Protein AF-A0A1V6JN74-F1 (afdb_monomer)

Structure (mmCIF, N/CA/C/O backbone):
data_AF-A0A1V6JN74-F1
#
_entry.id   AF-A0A1V6JN74-F1
#
loop_
_atom_site.group_PDB
_atom_site.id
_atom_site.type_symbol
_atom_site.label_atom_id
_atom_site.label_alt_id
_atom_site.label_comp_id
_atom_site.label_asym_id
_atom_site.label_entity_id
_atom_site.label_seq_id
_atom_site.pdbx_PDB_ins_code
_atom_site.Cartn_x
_atom_site.Cartn_y
_atom_site.Cartn_z
_atom_site.occupancy
_atom_site.B_iso_or_equiv
_atom_site.auth_seq_id
_atom_site.auth_comp_id
_atom_site.auth_asym_id
_atom_site.auth_atom_id
_atom_site.pdbx_PDB_model_num
ATOM 1 N N . MET A 1 1 ? 16.640 10.095 -17.428 1.00 61.91 1 MET A N 1
ATOM 2 C CA . MET A 1 1 ? 16.183 8.771 -16.958 1.00 61.91 1 MET A CA 1
ATOM 3 C C . MET A 1 1 ? 15.823 8.939 -15.499 1.00 61.91 1 MET A C 1
ATOM 5 O O . MET A 1 1 ? 16.690 9.377 -14.758 1.00 61.91 1 MET A O 1
ATOM 9 N N . VAL A 1 2 ? 14.567 8.700 -15.117 1.00 70.19 2 VAL A N 1
ATOM 10 C CA . VAL A 1 2 ? 14.188 8.678 -13.695 1.00 70.19 2 VAL A CA 1
ATOM 11 C C . VAL A 1 2 ? 14.787 7.412 -13.096 1.00 70.19 2 VAL A C 1
ATOM 13 O O . VAL A 1 2 ? 14.687 6.344 -13.703 1.00 70.19 2 VAL A O 1
ATOM 16 N N . SER A 1 3 ? 15.469 7.532 -11.962 1.00 90.38 3 SER A N 1
ATOM 17 C CA . SER A 1 3 ? 16.086 6.374 -11.317 1.00 90.38 3 SER A CA 1
ATOM 18 C C . SER A 1 3 ? 15.026 5.522 -10.618 1.00 90.38 3 SER A C 1
ATOM 20 O O . SER A 1 3 ? 14.071 6.056 -10.061 1.00 90.38 3 SER A O 1
ATOM 22 N N . ASP A 1 4 ? 15.233 4.204 -10.552 1.00 90.56 4 ASP A N 1
ATOM 23 C CA . ASP A 1 4 ? 14.345 3.259 -9.847 1.00 90.56 4 ASP A CA 1
ATOM 24 C C . ASP A 1 4 ? 14.049 3.713 -8.402 1.00 90.56 4 ASP A C 1
ATOM 26 O O . ASP A 1 4 ? 12.923 3.652 -7.910 1.00 90.56 4 ASP A O 1
ATOM 30 N N . LYS A 1 5 ? 15.067 4.290 -7.749 1.00 92.88 5 LYS A N 1
ATOM 31 C CA . LYS A 1 5 ? 14.966 4.905 -6.423 1.00 92.88 5 LYS A CA 1
ATOM 32 C C . LYS A 1 5 ? 13.918 6.023 -6.364 1.00 92.88 5 LYS A C 1
ATOM 34 O O . LYS A 1 5 ? 13.097 6.017 -5.454 1.00 92.88 5 LYS A O 1
ATOM 39 N N . GLU A 1 6 ? 13.926 6.947 -7.321 1.00 94.75 6 GLU A N 1
ATOM 40 C CA . GLU A 1 6 ? 12.993 8.080 -7.350 1.00 94.75 6 GLU A CA 1
ATOM 41 C C . GLU A 1 6 ? 11.552 7.598 -7.548 1.00 94.75 6 GLU A C 1
ATOM 43 O O . GLU A 1 6 ? 10.643 8.053 -6.853 1.00 94.75 6 GLU A O 1
ATOM 48 N N . VAL A 1 7 ? 11.353 6.606 -8.425 1.00 95.44 7 VAL A N 1
ATOM 49 C CA . VAL A 1 7 ? 10.043 5.972 -8.648 1.00 95.44 7 VAL A CA 1
ATOM 50 C C . VAL A 1 7 ? 9.536 5.302 -7.368 1.00 95.44 7 VAL A C 1
ATOM 52 O O . VAL A 1 7 ? 8.359 5.410 -7.027 1.00 95.44 7 VAL A O 1
ATOM 55 N N . LEU A 1 8 ? 10.420 4.635 -6.623 1.00 96.31 8 LEU A N 1
ATOM 56 C CA . LEU A 1 8 ? 10.080 3.997 -5.352 1.00 96.31 8 LEU A CA 1
ATOM 57 C C . LEU A 1 8 ? 9.773 4.996 -4.228 1.00 96.31 8 LEU A C 1
ATOM 59 O O . LEU A 1 8 ? 8.947 4.694 -3.369 1.00 96.31 8 LEU A O 1
ATOM 63 N N . GLU A 1 9 ? 10.442 6.148 -4.187 1.00 96.06 9 GLU A N 1
ATOM 64 C CA . GLU A 1 9 ? 10.143 7.222 -3.229 1.00 96.06 9 GLU A CA 1
ATOM 65 C C . GLU A 1 9 ? 8.800 7.889 -3.547 1.00 96.06 9 GLU A C 1
ATOM 67 O O . GLU A 1 9 ? 7.988 8.121 -2.648 1.00 96.06 9 GLU A O 1
ATOM 72 N N . GLU A 1 10 ? 8.525 8.129 -4.829 1.00 96.62 10 GLU A N 1
ATOM 73 C CA . GLU A 1 10 ? 7.222 8.602 -5.288 1.00 96.62 10 GLU A CA 1
ATOM 74 C C . GLU A 1 10 ? 6.104 7.605 -4.971 1.00 96.62 10 GLU A C 1
ATOM 76 O O . GLU A 1 10 ? 5.056 8.010 -4.471 1.00 96.62 10 GLU A O 1
ATOM 81 N N . PHE A 1 11 ? 6.331 6.312 -5.211 1.00 97.38 11 PHE A N 1
ATOM 82 C CA . PHE A 1 11 ? 5.385 5.255 -4.866 1.00 97.38 11 PHE A CA 1
ATOM 83 C C . PHE A 1 11 ? 4.999 5.296 -3.384 1.00 97.38 11 PHE A C 1
ATOM 85 O O . PHE A 1 11 ? 3.813 5.323 -3.061 1.00 97.38 11 PHE A O 1
ATOM 92 N N . GLU A 1 12 ? 5.980 5.339 -2.474 1.00 97.25 12 GLU A N 1
ATOM 93 C CA . GLU A 1 12 ? 5.697 5.378 -1.034 1.00 97.25 12 GLU A CA 1
ATOM 94 C C . GLU A 1 12 ? 4.948 6.655 -0.635 1.00 97.25 12 GLU A C 1
ATOM 96 O O . GLU A 1 12 ? 4.001 6.588 0.148 1.00 97.25 12 GLU A O 1
ATOM 101 N N . ARG A 1 13 ? 5.328 7.810 -1.196 1.00 97.19 13 ARG A N 1
ATOM 102 C CA . ARG A 1 13 ? 4.657 9.092 -0.938 1.00 97.19 13 ARG A CA 1
ATOM 103 C C . ARG A 1 13 ? 3.197 9.068 -1.393 1.00 97.19 13 ARG A C 1
ATOM 105 O O . ARG A 1 13 ? 2.312 9.437 -0.621 1.00 97.19 13 ARG A O 1
ATOM 112 N N . ASN A 1 14 ? 2.947 8.622 -2.620 1.00 96.94 14 ASN A N 1
ATOM 113 C CA . ASN A 1 14 ? 1.606 8.584 -3.197 1.00 96.94 14 ASN A CA 1
ATOM 114 C C . ASN A 1 14 ? 0.725 7.555 -2.486 1.00 96.94 14 ASN A C 1
ATOM 116 O O . ASN A 1 14 ? -0.435 7.844 -2.210 1.00 96.94 14 ASN A O 1
ATOM 120 N N . LEU A 1 15 ? 1.281 6.394 -2.121 1.00 96.56 15 LEU A N 1
ATOM 121 C CA . LEU A 1 15 ? 0.569 5.389 -1.338 1.00 96.56 15 LEU A CA 1
ATOM 122 C C . LEU A 1 15 ? 0.113 5.953 0.010 1.00 96.56 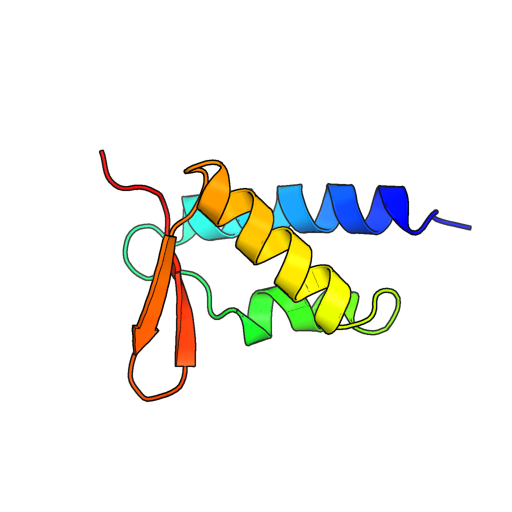15 LEU A C 1
ATOM 124 O O . LEU A 1 15 ? -1.054 5.824 0.358 1.00 96.56 15 LEU A O 1
ATOM 128 N N . LEU A 1 16 ? 1.013 6.586 0.762 1.00 95.62 16 LEU A N 1
ATOM 129 C CA . LEU A 1 16 ? 0.675 7.139 2.075 1.00 95.62 16 LEU A CA 1
ATOM 130 C C . LEU A 1 16 ? -0.350 8.266 1.973 1.00 95.62 16 LEU A C 1
ATOM 132 O O . LEU A 1 16 ? -1.263 8.329 2.789 1.00 95.62 16 LEU A O 1
ATOM 136 N N . SER A 1 17 ? -0.228 9.122 0.955 1.00 95.44 17 SER A N 1
ATOM 137 C CA . SER A 1 17 ? -1.214 10.171 0.699 1.00 95.44 17 SER A CA 1
ATOM 138 C C . SER A 1 17 ? -2.585 9.587 0.349 1.00 95.44 17 SER A C 1
ATOM 140 O O . SER A 1 17 ? -3.586 10.030 0.901 1.00 95.44 17 SER A O 1
ATOM 142 N N . ALA A 1 18 ? -2.640 8.561 -0.505 1.00 94.81 18 ALA A N 1
ATOM 143 C CA . ALA A 1 18 ? -3.887 7.893 -0.869 1.00 94.81 18 ALA A CA 1
ATOM 144 C C . ALA A 1 18 ? -4.531 7.184 0.330 1.00 94.81 18 ALA A C 1
ATOM 146 O O . ALA A 1 18 ? -5.740 7.257 0.510 1.00 94.81 18 ALA A O 1
ATOM 147 N N . VAL A 1 19 ? -3.728 6.531 1.174 1.00 94.31 19 VAL A N 1
ATOM 148 C CA . VAL A 1 19 ? -4.20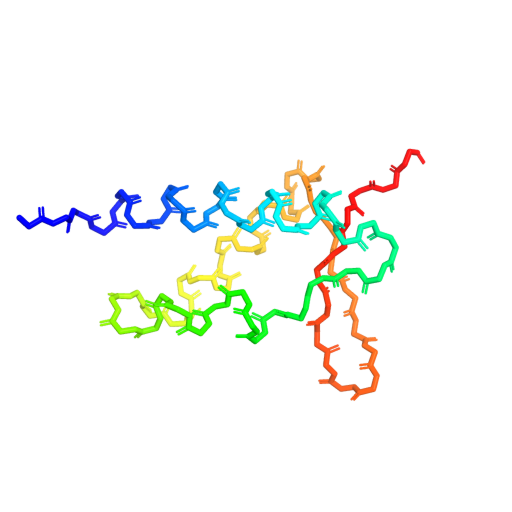7 5.864 2.392 1.00 94.31 19 VAL A CA 1
ATOM 149 C C . VAL A 1 19 ? -4.748 6.874 3.402 1.00 94.31 19 VAL A C 1
ATOM 151 O O . VAL A 1 19 ? -5.798 6.628 3.982 1.00 94.31 19 VAL A O 1
ATOM 154 N N . ALA A 1 20 ? -4.082 8.019 3.571 1.00 91.62 20 ALA A N 1
ATOM 155 C CA . ALA A 1 20 ? -4.560 9.092 4.441 1.00 91.62 20 ALA A CA 1
ATOM 156 C C . ALA A 1 20 ? -5.873 9.720 3.942 1.00 91.62 20 ALA A C 1
ATOM 158 O O . ALA A 1 20 ? -6.676 10.157 4.750 1.00 91.62 20 ALA A O 1
ATOM 159 N N . GLN A 1 21 ? -6.098 9.758 2.625 1.00 91.88 21 GLN A N 1
ATOM 160 C CA . GLN A 1 21 ? -7.343 10.262 2.029 1.00 91.88 21 GLN A CA 1
ATOM 161 C C . GLN A 1 21 ? -8.482 9.232 2.022 1.00 91.88 21 GLN A 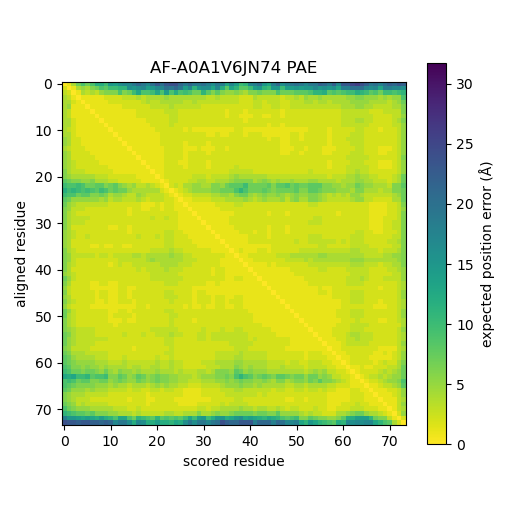C 1
ATOM 163 O O . GLN A 1 21 ? -9.634 9.602 1.820 1.00 91.88 21 GLN A O 1
ATOM 168 N N . ALA A 1 22 ? -8.163 7.943 2.157 1.00 88.81 22 ALA A N 1
ATOM 169 C CA . ALA A 1 22 ? -9.141 6.861 2.106 1.00 88.81 22 ALA A CA 1
ATOM 170 C C . ALA A 1 22 ? -9.725 6.502 3.483 1.00 88.81 22 ALA A C 1
ATOM 172 O O . ALA A 1 22 ? -10.668 5.711 3.530 1.00 88.81 22 ALA A O 1
ATOM 173 N N . ASP A 1 23 ? -9.170 7.037 4.577 1.00 83.94 23 ASP A N 1
ATOM 174 C CA . ASP A 1 23 ? -9.581 6.745 5.957 1.00 83.94 23 ASP A CA 1
ATOM 175 C C . ASP A 1 23 ? -9.815 5.229 6.171 1.00 83.94 23 ASP A C 1
ATOM 177 O O . ASP A 1 23 ? -9.010 4.390 5.749 1.00 83.94 23 ASP A O 1
ATOM 181 N N . ASP A 1 24 ? -10.938 4.844 6.781 1.00 82.44 24 ASP A N 1
ATOM 182 C CA . ASP A 1 24 ? -11.305 3.451 7.053 1.00 82.44 24 ASP A CA 1
ATOM 183 C C . ASP A 1 24 ? -11.676 2.623 5.810 1.00 82.44 24 ASP A C 1
ATOM 185 O O . ASP A 1 24 ? -11.736 1.392 5.890 1.00 82.44 24 ASP A O 1
ATOM 189 N N . TYR A 1 25 ? -11.905 3.248 4.649 1.00 86.00 25 TYR A N 1
ATOM 190 C CA . TYR A 1 25 ? -12.199 2.511 3.412 1.00 86.00 25 TYR A CA 1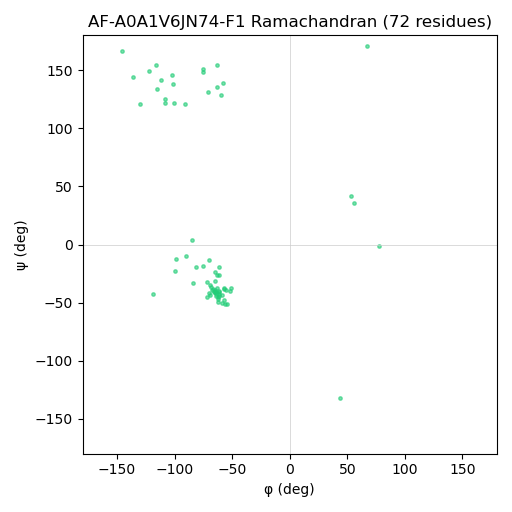
ATOM 191 C C . TYR A 1 25 ? -10.955 1.800 2.868 1.00 86.00 25 TYR A C 1
ATOM 193 O O . TYR A 1 25 ? -11.055 0.708 2.297 1.00 86.00 25 TYR A O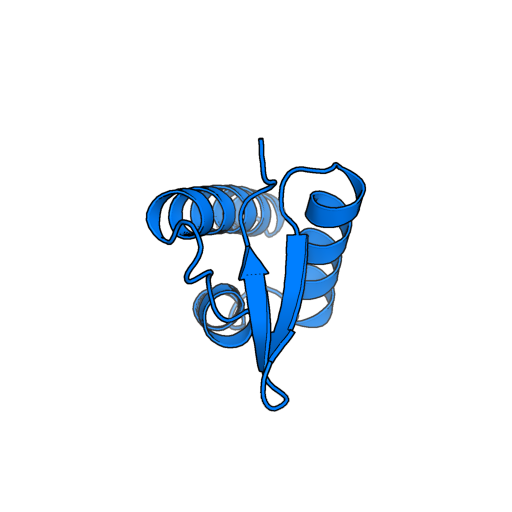 1
ATOM 201 N N . GLY A 1 26 ? -9.779 2.396 3.082 1.00 90.81 26 GLY A N 1
ATOM 202 C CA . GLY A 1 26 ? -8.503 1.884 2.606 1.00 90.81 26 GLY A CA 1
ATOM 203 C C . GLY A 1 26 ? -8.335 1.908 1.085 1.00 90.81 26 GLY A C 1
ATOM 204 O O . GLY A 1 26 ? -9.252 2.147 0.303 1.00 90.81 26 GLY A O 1
ATOM 205 N N . VAL A 1 27 ? -7.112 1.624 0.652 1.00 95.81 27 VAL A N 1
ATOM 206 C CA . VAL A 1 27 ? -6.709 1.599 -0.754 1.00 95.81 27 VAL A CA 1
ATOM 207 C C . VAL A 1 27 ? -6.487 0.153 -1.187 1.00 95.81 27 VAL A C 1
ATOM 209 O O . VAL A 1 27 ? -5.682 -0.550 -0.569 1.00 95.81 27 VAL A O 1
ATOM 212 N N . PRO A 1 28 ? -7.136 -0.338 -2.255 1.00 96.38 28 PRO A N 1
ATOM 213 C CA . PRO A 1 28 ? -6.811 -1.647 -2.800 1.00 96.38 28 PRO A CA 1
ATOM 214 C C . PRO A 1 28 ? -5.345 -1.707 -3.234 1.00 96.38 28 PRO A C 1
ATOM 216 O O . PRO A 1 28 ? -4.872 -0.880 -4.012 1.00 96.38 28 PRO A O 1
ATOM 219 N N . GLN A 1 29 ? -4.614 -2.726 -2.776 1.00 95.81 29 GLN A N 1
ATOM 220 C CA . GLN A 1 29 ? -3.198 -2.877 -3.112 1.00 95.81 29 GLN A CA 1
ATOM 221 C C . GLN A 1 29 ? -2.981 -2.939 -4.631 1.00 95.81 29 GLN A C 1
ATOM 223 O O . GLN A 1 29 ? -1.998 -2.402 -5.130 1.00 95.81 29 GLN A O 1
ATOM 228 N N . ALA A 1 30 ? -3.892 -3.591 -5.360 1.00 95.00 30 ALA A N 1
ATOM 229 C CA . ALA A 1 30 ? -3.822 -3.691 -6.814 1.00 95.00 30 ALA A CA 1
ATOM 230 C C . ALA A 1 30 ? -3.833 -2.305 -7.480 1.00 95.00 30 ALA A C 1
ATOM 232 O O . ALA A 1 30 ? -3.020 -2.055 -8.365 1.00 95.00 30 ALA A O 1
ATOM 233 N N . ASP A 1 31 ? -4.690 -1.394 -7.017 1.00 95.44 31 ASP A N 1
ATOM 234 C CA . ASP A 1 31 ? -4.762 -0.023 -7.523 1.00 95.44 31 ASP A CA 1
ATOM 235 C C . ASP A 1 31 ? -3.513 0.787 -7.166 1.00 95.44 31 ASP A C 1
ATOM 237 O O . ASP A 1 31 ? -3.009 1.529 -8.005 1.00 95.44 31 ASP A O 1
ATOM 241 N N . ALA A 1 32 ? -2.941 0.578 -5.976 1.00 95.44 32 ALA A N 1
ATOM 242 C CA . ALA A 1 32 ? -1.703 1.245 -5.576 1.00 95.44 32 ALA A CA 1
ATOM 243 C C . ALA A 1 32 ? -0.481 0.815 -6.410 1.00 95.44 32 ALA A C 1
ATOM 245 O O . ALA A 1 32 ? 0.376 1.641 -6.720 1.00 95.44 32 ALA A O 1
ATOM 246 N N . VAL A 1 33 ? -0.371 -0.468 -6.778 1.00 96.69 33 VAL A N 1
ATOM 247 C CA . VAL A 1 33 ? 0.801 -0.975 -7.521 1.00 96.69 33 VAL A CA 1
ATOM 248 C C . VAL A 1 33 ? 0.700 -0.748 -9.028 1.00 96.69 33 VAL A C 1
ATOM 250 O O . VAL A 1 33 ? 1.719 -0.513 -9.677 1.00 96.69 33 VAL A O 1
ATOM 253 N N . ARG A 1 34 ? -0.511 -0.801 -9.598 1.00 96.31 34 ARG A N 1
ATOM 254 C CA . ARG A 1 34 ? -0.750 -0.811 -11.051 1.00 96.31 34 ARG A CA 1
ATOM 255 C C . ARG A 1 34 ? -0.062 0.319 -11.836 1.00 96.31 34 ARG A C 1
ATOM 257 O O . ARG A 1 34 ? 0.470 0.008 -12.903 1.00 96.31 34 ARG A O 1
ATOM 264 N N . PRO A 1 35 ? -0.000 1.578 -11.354 1.00 96.50 35 PRO A N 1
ATOM 265 C CA . PRO A 1 35 ? 0.675 2.665 -12.069 1.00 96.50 35 PRO A CA 1
ATOM 266 C C . PRO A 1 35 ? 2.185 2.446 -12.244 1.00 96.50 35 PRO A C 1
ATOM 268 O O . PRO A 1 35 ? 2.780 2.938 -13.200 1.00 96.50 35 PRO A O 1
ATOM 271 N N . TYR A 1 36 ? 2.802 1.677 -11.346 1.00 96.38 36 TYR A N 1
ATOM 272 C CA . TYR A 1 36 ? 4.253 1.522 -11.252 1.00 96.38 36 TYR A CA 1
ATOM 273 C C . TYR A 1 36 ? 4.774 0.251 -11.927 1.00 96.38 36 TYR A C 1
ATOM 275 O O . TYR A 1 36 ? 5.972 0.151 -12.180 1.00 96.38 36 TYR A O 1
ATOM 283 N N . LEU A 1 37 ? 3.894 -0.691 -12.291 1.00 95.44 37 LEU A N 1
ATOM 284 C CA . LEU A 1 37 ? 4.269 -2.003 -12.846 1.00 95.44 37 LEU A CA 1
ATOM 285 C C . LEU A 1 37 ? 5.044 -1.943 -14.171 1.00 95.44 37 LEU A C 1
ATOM 287 O O . LEU A 1 37 ? 5.702 -2.911 -14.538 1.00 95.44 37 LEU A O 1
ATOM 291 N N . ARG A 1 38 ? 4.973 -0.825 -14.903 1.00 94.38 38 ARG A N 1
ATOM 292 C CA . ARG A 1 38 ? 5.758 -0.624 -16.136 1.00 94.38 38 ARG A CA 1
ATOM 293 C C . ARG A 1 38 ? 7.235 -0.326 -15.873 1.00 94.38 38 ARG A C 1
ATOM 295 O O . ARG A 1 38 ? 8.028 -0.419 -16.801 1.00 94.38 38 ARG A O 1
ATOM 302 N N . GLN A 1 39 ? 7.572 0.081 -14.652 1.00 94.94 39 GLN A N 1
ATOM 303 C CA . GLN A 1 39 ? 8.910 0.535 -14.272 1.00 94.94 39 GLN A CA 1
ATOM 304 C C . GLN A 1 39 ? 9.506 -0.358 -13.185 1.00 94.94 39 GLN A C 1
ATOM 306 O O . GLN A 1 39 ? 10.662 -0.745 -13.279 1.00 94.94 39 GLN A O 1
ATOM 311 N N . ILE A 1 40 ? 8.698 -0.725 -12.188 1.00 96.88 40 ILE A N 1
ATOM 312 C CA . ILE A 1 40 ? 9.131 -1.472 -11.011 1.00 96.88 40 ILE A CA 1
ATOM 313 C C . ILE A 1 40 ? 8.465 -2.854 -10.990 1.00 96.88 40 ILE A C 1
ATOM 315 O O . ILE A 1 40 ? 7.241 -2.942 -11.132 1.00 96.88 40 ILE A O 1
ATOM 319 N N . PRO A 1 41 ? 9.217 -3.939 -10.727 1.00 96.62 41 PRO A N 1
ATOM 320 C CA . PRO A 1 41 ? 8.639 -5.257 -10.504 1.00 96.62 41 PRO A CA 1
ATOM 321 C C . PRO A 1 41 ? 7.638 -5.262 -9.344 1.00 96.62 41 PRO A C 1
ATOM 323 O O . PRO A 1 41 ? 7.897 -4.710 -8.271 1.00 96.62 41 PRO A O 1
ATOM 326 N N . GLU A 1 42 ? 6.521 -5.970 -9.514 1.00 96.31 42 GLU A N 1
ATOM 327 C CA . GLU A 1 42 ? 5.472 -6.043 -8.491 1.00 96.31 42 GLU A CA 1
ATOM 328 C C . GLU A 1 42 ? 6.004 -6.528 -7.133 1.00 96.31 42 GLU A C 1
ATOM 330 O O . GLU A 1 42 ? 5.633 -5.989 -6.090 1.00 96.31 42 GLU A O 1
ATOM 335 N N . SER A 1 43 ? 6.916 -7.506 -7.131 1.00 97.06 43 SER A N 1
ATOM 336 C CA . SER A 1 43 ? 7.554 -8.025 -5.915 1.00 97.06 43 SER A CA 1
ATOM 337 C C . SER A 1 43 ? 8.260 -6.929 -5.112 1.00 97.06 43 SER A C 1
ATOM 339 O O . SER A 1 43 ? 8.167 -6.913 -3.885 1.00 97.06 43 SER A O 1
ATOM 341 N N . THR A 1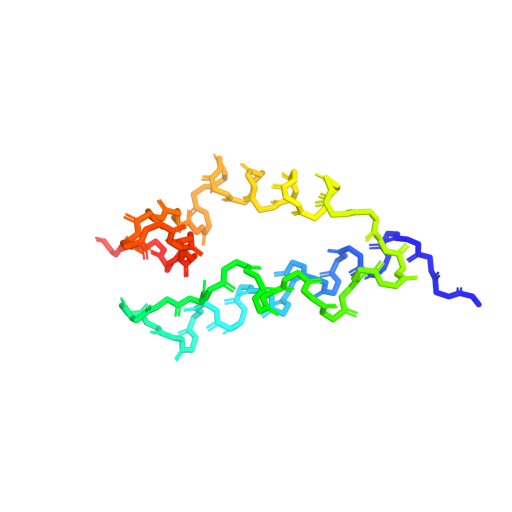 44 ? 8.910 -5.978 -5.788 1.00 97.19 44 THR A N 1
ATOM 342 C CA . THR A 1 44 ? 9.583 -4.840 -5.151 1.00 97.19 44 THR A CA 1
ATOM 343 C C . THR A 1 44 ? 8.564 -3.877 -4.543 1.00 97.19 44 THR A C 1
ATOM 345 O O . THR A 1 44 ? 8.719 -3.468 -3.393 1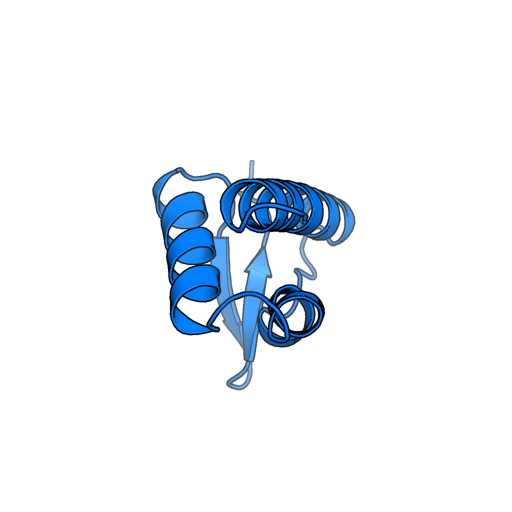.00 97.19 44 THR A O 1
ATOM 348 N N . LEU A 1 45 ? 7.474 -3.567 -5.253 1.00 97.75 45 LEU A N 1
ATOM 349 C CA . LEU A 1 45 ? 6.393 -2.716 -4.732 1.00 97.75 45 LEU A CA 1
ATOM 350 C C . LEU A 1 45 ? 5.725 -3.347 -3.501 1.00 97.75 45 LEU A C 1
ATOM 352 O O . LEU A 1 45 ? 5.549 -2.693 -2.473 1.00 97.75 45 LEU A O 1
ATOM 356 N N . ARG A 1 46 ? 5.426 -4.651 -3.564 1.00 96.88 46 ARG A N 1
ATOM 357 C CA . ARG A 1 46 ? 4.887 -5.422 -2.433 1.00 96.88 46 ARG A CA 1
ATOM 358 C C . ARG A 1 46 ? 5.844 -5.444 -1.245 1.00 96.88 46 ARG A C 1
ATOM 360 O O . ARG A 1 46 ? 5.400 -5.307 -0.107 1.00 96.88 46 ARG A O 1
ATOM 367 N N . TYR A 1 47 ? 7.147 -5.571 -1.495 1.00 97.31 47 TYR A N 1
ATOM 368 C CA . TYR A 1 47 ? 8.161 -5.476 -0.447 1.00 97.31 47 TYR A CA 1
ATOM 369 C C . TYR A 1 47 ? 8.147 -4.103 0.239 1.00 97.31 47 TYR A C 1
ATOM 371 O O . TYR A 1 47 ? 8.220 -4.036 1.468 1.00 97.31 47 TYR A O 1
ATOM 379 N N . ARG A 1 48 ? 8.010 -3.009 -0.524 1.00 97.38 48 ARG A N 1
ATOM 380 C CA . ARG A 1 48 ? 7.926 -1.644 0.027 1.00 97.38 48 ARG A CA 1
ATOM 3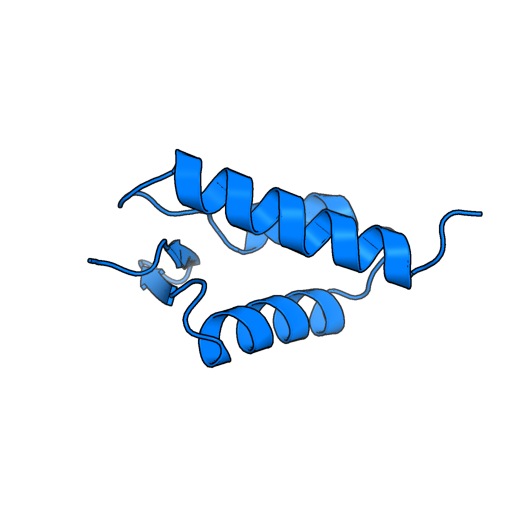81 C C . ARG A 1 48 ? 6.674 -1.455 0.880 1.00 97.38 48 ARG A C 1
ATOM 383 O O . ARG A 1 48 ? 6.793 -0.970 2.001 1.00 97.38 48 ARG A O 1
ATOM 390 N N . ILE A 1 49 ? 5.518 -1.953 0.436 1.00 97.12 49 ILE A N 1
ATOM 391 C CA . ILE A 1 49 ? 4.289 -1.980 1.252 1.00 97.12 49 ILE A CA 1
ATOM 392 C C . ILE A 1 49 ? 4.537 -2.727 2.570 1.00 97.12 49 ILE A C 1
ATOM 394 O O . ILE A 1 49 ? 4.313 -2.177 3.644 1.00 97.12 49 ILE A O 1
ATOM 398 N N . GLY A 1 50 ? 5.090 -3.943 2.514 1.00 97.12 50 GLY A N 1
ATOM 399 C CA . GLY A 1 50 ? 5.392 -4.719 3.723 1.00 97.12 50 GLY A CA 1
ATOM 400 C C . GLY A 1 50 ? 6.461 -4.078 4.620 1.00 97.12 50 GLY A C 1
ATOM 401 O O . GLY A 1 50 ? 6.522 -4.344 5.819 1.00 97.12 50 GLY A O 1
ATOM 402 N N . ARG A 1 51 ? 7.339 -3.228 4.077 1.00 97.31 51 ARG A N 1
ATOM 403 C CA . ARG A 1 51 ? 8.269 -2.415 4.874 1.00 97.31 51 ARG A CA 1
ATOM 404 C C . ARG A 1 51 ? 7.533 -1.298 5.615 1.00 97.31 51 ARG A C 1
ATOM 406 O O . ARG A 1 51 ? 7.799 -1.116 6.797 1.00 97.31 51 ARG A O 1
ATOM 413 N N . LEU A 1 52 ? 6.626 -0.582 4.951 1.00 96.69 52 LEU A N 1
ATOM 414 C CA . LEU A 1 52 ? 5.821 0.477 5.572 1.00 96.69 52 LEU A CA 1
ATOM 415 C C . LEU A 1 52 ? 4.899 -0.072 6.669 1.00 96.69 52 LEU A C 1
ATOM 417 O O . LEU A 1 52 ? 4.746 0.560 7.711 1.00 96.69 52 LEU A O 1
ATOM 421 N N . GLU A 1 53 ? 4.344 -1.266 6.464 1.00 96.12 53 GLU A N 1
ATOM 422 C CA . GLU A 1 53 ? 3.562 -1.977 7.480 1.00 96.12 53 GLU A CA 1
ATOM 423 C C . GLU A 1 53 ? 4.412 -2.319 8.714 1.00 96.12 53 GLU A C 1
ATOM 425 O O . GLU A 1 53 ? 4.035 -1.989 9.833 1.00 96.12 53 GLU A O 1
ATOM 430 N N . ARG A 1 54 ? 5.622 -2.871 8.525 1.00 96.25 54 ARG A N 1
ATOM 431 C CA . ARG A 1 54 ? 6.578 -3.123 9.626 1.00 96.25 54 ARG A CA 1
ATOM 432 C C . ARG A 1 54 ? 7.015 -1.855 10.363 1.00 96.25 54 ARG A C 1
ATOM 434 O O . ARG A 1 54 ? 7.406 -1.929 11.521 1.00 96.25 54 ARG A O 1
ATOM 441 N N . GLN A 1 55 ? 6.978 -0.707 9.692 1.00 96.06 55 GLN A N 1
ATOM 442 C CA . GLN A 1 55 ? 7.260 0.606 10.278 1.00 96.06 55 GLN A CA 1
ATOM 443 C C . GLN A 1 55 ? 6.034 1.236 10.951 1.00 96.06 55 GLN A C 1
ATOM 445 O O . GLN A 1 55 ? 6.121 2.382 11.381 1.00 96.06 55 GLN A O 1
ATOM 450 N N . ASN A 1 56 ? 4.902 0.527 11.013 1.00 95.06 56 ASN A N 1
ATOM 451 C CA . ASN A 1 56 ? 3.641 1.027 11.549 1.00 95.06 56 ASN A CA 1
ATOM 452 C C . ASN A 1 56 ? 3.210 2.355 10.895 1.00 95.06 56 ASN A C 1
ATOM 454 O O . ASN A 1 56 ? 2.789 3.290 11.568 1.00 95.06 56 ASN A O 1
ATOM 458 N N . ARG A 1 57 ? 3.372 2.463 9.570 1.00 95.12 57 ARG A N 1
ATOM 459 C CA . ARG A 1 57 ? 2.906 3.620 8.779 1.00 95.12 57 ARG A CA 1
ATOM 460 C C . ARG A 1 57 ? 1.587 3.345 8.062 1.00 95.12 57 ARG A C 1
ATOM 462 O O . ARG A 1 57 ? 0.878 4.276 7.706 1.00 95.12 57 ARG A O 1
ATOM 469 N N . ILE A 1 58 ? 1.284 2.068 7.843 1.00 95.81 58 ILE A N 1
ATOM 470 C CA . ILE A 1 58 ? 0.056 1.544 7.242 1.00 95.81 58 ILE A CA 1
ATOM 471 C C . ILE A 1 58 ? -0.277 0.201 7.897 1.00 95.81 58 ILE A C 1
ATOM 473 O O . ILE A 1 58 ? 0.583 -0.417 8.524 1.00 95.81 58 ILE A O 1
ATO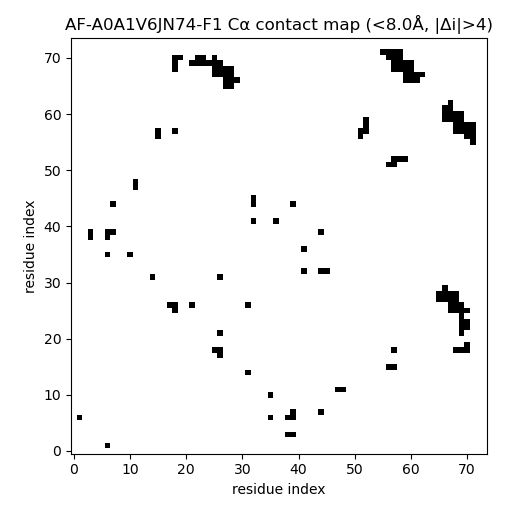M 477 N N . ARG A 1 59 ? -1.493 -0.290 7.679 1.00 94.81 59 ARG A N 1
ATOM 478 C CA . ARG A 1 59 ? -1.914 -1.661 7.993 1.00 94.81 59 ARG A CA 1
ATOM 479 C C . ARG A 1 59 ? -2.420 -2.333 6.725 1.00 94.81 59 ARG A C 1
ATOM 481 O O . ARG A 1 59 ? -2.986 -1.659 5.871 1.00 94.81 59 ARG A O 1
ATOM 488 N N . THR A 1 60 ? -2.270 -3.646 6.585 1.00 94.38 60 THR A N 1
ATOM 489 C CA . THR A 1 60 ? -2.926 -4.381 5.496 1.00 94.38 60 THR A CA 1
ATOM 490 C C . THR A 1 60 ? -4.004 -5.317 6.024 1.00 94.38 60 THR A C 1
ATOM 492 O O . THR A 1 60 ? -3.867 -5.941 7.074 1.00 94.38 60 THR A O 1
ATOM 495 N N . ARG A 1 61 ? -5.120 -5.419 5.298 1.00 93.44 61 ARG A N 1
ATOM 496 C CA . ARG A 1 61 ? -6.218 -6.338 5.624 1.00 93.44 61 ARG A CA 1
ATOM 497 C C . ARG A 1 61 ? -6.707 -7.030 4.367 1.00 93.44 61 ARG A C 1
ATOM 499 O O . ARG A 1 61 ? -6.743 -6.434 3.295 1.00 93.44 61 ARG A O 1
ATOM 506 N N . THR A 1 62 ? -7.092 -8.294 4.489 1.00 93.56 62 THR A N 1
ATOM 507 C CA . THR A 1 62 ? -7.708 -9.032 3.381 1.00 93.56 62 THR A CA 1
ATOM 508 C C . THR A 1 62 ? -9.219 -9.063 3.576 1.00 93.56 62 THR A C 1
ATOM 510 O O . THR A 1 62 ? -9.688 -9.540 4.606 1.00 93.56 62 THR A O 1
ATOM 513 N N . ILE A 1 63 ? -9.975 -8.553 2.602 1.00 88.81 63 ILE A N 1
ATOM 514 C CA . ILE A 1 63 ? -11.444 -8.531 2.594 1.00 88.81 63 ILE A CA 1
ATOM 515 C C . ILE A 1 63 ? -11.919 -9.089 1.250 1.00 88.81 63 ILE A C 1
ATOM 517 O O . ILE A 1 63 ? -11.535 -8.585 0.197 1.00 88.81 63 ILE A O 1
ATOM 521 N N . GLY A 1 64 ? -12.712 -10.166 1.269 1.00 87.56 64 GLY A N 1
ATOM 522 C CA . GLY A 1 64 ? -13.249 -10.783 0.045 1.00 87.56 64 GLY A CA 1
ATOM 523 C C . GLY A 1 64 ? -12.175 -11.200 -0.973 1.00 87.56 64 GLY A C 1
ATOM 524 O O . GLY A 1 64 ? -12.363 -11.026 -2.173 1.00 87.56 64 GLY A O 1
ATOM 525 N N . GLY A 1 65 ? -11.010 -11.663 -0.503 1.00 90.25 65 GLY A N 1
ATOM 526 C CA . GLY A 1 65 ? -9.872 -12.039 -1.357 1.00 90.25 65 GLY A CA 1
ATOM 527 C C . GLY A 1 65 ? -9.053 -10.863 -1.909 1.00 90.25 65 GLY A C 1
ATOM 528 O O . GLY A 1 65 ? -8.048 -11.082 -2.582 1.00 90.25 65 GLY A O 1
ATOM 529 N N . ARG A 1 66 ? -9.431 -9.616 -1.606 1.00 91.12 66 ARG A N 1
ATOM 530 C CA . ARG A 1 66 ? -8.684 -8.409 -1.980 1.00 91.12 66 ARG A CA 1
ATOM 531 C C . ARG A 1 66 ? -7.889 -7.895 -0.790 1.00 91.12 66 ARG A C 1
ATOM 533 O O . ARG A 1 66 ? -8.393 -7.855 0.329 1.00 91.12 66 ARG A O 1
ATOM 540 N N . ARG A 1 67 ? -6.646 -7.481 -1.034 1.00 94.69 67 ARG A N 1
ATOM 541 C CA . ARG A 1 67 ? -5.811 -6.846 -0.013 1.00 94.69 67 ARG A CA 1
ATOM 542 C C . ARG A 1 67 ? -6.012 -5.335 -0.056 1.00 94.69 67 ARG A C 1
ATOM 544 O O . ARG A 1 67 ? -5.764 -4.716 -1.089 1.00 94.69 67 ARG A O 1
ATOM 551 N N . LEU A 1 68 ? -6.458 -4.776 1.058 1.00 95.75 68 LEU A N 1
ATOM 552 C CA . LEU A 1 68 ? -6.603 -3.346 1.296 1.00 95.75 68 LEU A CA 1
ATOM 553 C C . LEU A 1 68 ? -5.443 -2.851 2.155 1.00 95.75 68 LEU A C 1
ATOM 555 O O . LEU A 1 68 ? -4.956 -3.572 3.030 1.00 95.75 68 LEU A O 1
ATOM 559 N N . ILE A 1 69 ? -5.028 -1.622 1.895 1.00 96.06 69 ILE A N 1
ATOM 560 C CA . ILE A 1 69 ? -4.033 -0.877 2.651 1.00 96.06 69 ILE A CA 1
ATOM 561 C C . ILE A 1 69 ? -4.780 0.214 3.411 1.00 96.06 69 ILE A C 1
ATOM 563 O O . ILE A 1 69 ? -5.480 1.020 2.812 1.00 96.06 69 ILE A O 1
ATOM 567 N N . LEU A 1 70 ? -4.655 0.209 4.726 1.00 95.56 70 LEU A N 1
ATOM 568 C CA . LEU A 1 70 ? -5.405 1.037 5.659 1.00 95.56 70 LEU A CA 1
ATOM 569 C C . LEU A 1 70 ? -4.448 1.978 6.398 1.00 95.56 70 LEU A C 1
ATOM 571 O O . LEU A 1 70 ? -3.269 1.632 6.569 1.00 95.56 70 LEU A O 1
ATOM 575 N N . PRO A 1 71 ? -4.932 3.127 6.889 1.00 93.56 71 PRO A N 1
ATOM 576 C CA . PRO A 1 71 ? -4.166 3.942 7.814 1.00 93.56 71 PRO A CA 1
ATOM 577 C C . PRO A 1 71 ? -3.920 3.165 9.113 1.00 93.56 71 PRO A C 1
ATOM 579 O O . PRO A 1 71 ? -4.665 2.242 9.487 1.00 93.56 71 PRO A O 1
ATOM 582 N N . VAL A 1 72 ? -2.844 3.518 9.816 1.00 89.81 72 VAL A N 1
ATOM 583 C CA . VAL A 1 72 ? -2.730 3.142 11.228 1.00 89.81 72 VAL A CA 1
ATOM 584 C C . VAL A 1 72 ? -3.860 3.819 11.995 1.00 89.81 72 VAL A C 1
ATOM 586 O O . VAL A 1 72 ? -4.194 4.962 11.712 1.00 89.81 72 VAL A O 1
ATOM 589 N N . GLY A 1 73 ? -4.517 3.068 12.873 1.00 77.00 73 GLY A N 1
ATOM 590 C CA . GLY A 1 73 ? -5.559 3.633 13.727 1.00 77.00 73 GLY A CA 1
ATOM 591 C C . GLY A 1 73 ? -4.884 4.444 14.820 1.00 77.00 73 GLY A C 1
ATOM 592 O O . GLY A 1 73 ? -3.747 4.116 15.171 1.00 77.00 73 GLY A O 1
ATOM 593 N N . GLU A 1 74 ? -5.566 5.478 15.308 1.00 57.47 74 GLU A N 1
ATOM 594 C CA . GLU A 1 74 ? -5.195 6.126 16.572 1.00 57.47 74 GLU A CA 1
ATOM 595 C C . GLU A 1 74 ? -5.188 5.126 17.737 1.00 57.47 74 GLU A C 1
ATOM 597 O O . GLU A 1 74 ? -6.024 4.186 17.732 1.00 57.47 74 GLU A O 1
#

Foldseek 3Di:
DDDPVNLLVVLVVVQLVVQVVCAAVFDFLCVSCVVCVVPDPPVVSVVSLVVCVVVQQWPWDADPNTIGIHGRDD

Mean predicted aligned error: 3.28 Å

Radius of gyration: 11.92 Å; Cα contacts (8 Å, |Δi|>4): 78; chains: 1; bounding box: 29×22×34 Å

Sequence (74 aa):
MVSDKEVLEEFERNLLSAVAQADDYGVPQADAVRPYLRQIPESTLRYRIGRLERQNRIRTRTIGGRRLILPVGE

Nearest PDB structures (foldseek):
  1r22-assembly1_B  TM=5.729E-01  e=2.411E-02  Synechococcus elongatus PCC 7942 = FACHB-805
  4rb2-assembly1_C  TM=5.497E-01  e=4.733E-02  Magnetospirillum gryphiswaldense MSR-1 v2
  2kko-assembly1_A  TM=6.447E-01  e=1.063E-01  Mycobacterium tuberculosis variant bovis
  6o8o-assembly2_D  TM=5.572E-01  e=2.234E-01  Rhodobacter capsulatus
  8gxq-assembly1_EB  TM=4.770E-01  e=5.019E-01  Homo sapiens

Solvent-accessible surface area (backbone atoms only — not comparable to full-atom values): 4321 Å² total; per-residue (Å²): 131,88,50,72,67,57,55,51,53,49,48,53,53,50,47,52,53,48,16,67,73,33,46,93,76,28,36,49,47,68,71,69,45,58,85,44,54,88,81,44,60,63,71,59,55,53,50,52,52,56,49,38,36,76,67,66,64,28,37,77,48,78,56,98,92,41,50,31,33,27,46,59,77,133

pLDDT: mean 92.98, std 7.25, range [57.47, 97.75]

Secondary structure (DSSP, 8-state):
---HHHHHHHHHHHHHHHHHHHGGG-EEHHHHHGGGTTTS-HHHHHHHHHHHHHTTSEEEEEETTEEEEEEPP-